Protein AF-A0A6V7JML3-F1 (afdb_monomer_lite)

Secondary structure (DSSP, 8-state):
---------THHHHHHHHHHHHHHHHHHHHHHHHHSTTHHHHHHHHHHHHHHHH------HHHHHHHHHHHHHHHHHHT--S--S-HHHHT-

pLDDT: mean 79.79, std 15.54, range [40.72, 95.0]

InterPro domains:
  IPR032453 Homeobox protein PKNOX/Meis, N-terminal [PF16493] (27-92)

Organism: NCBI: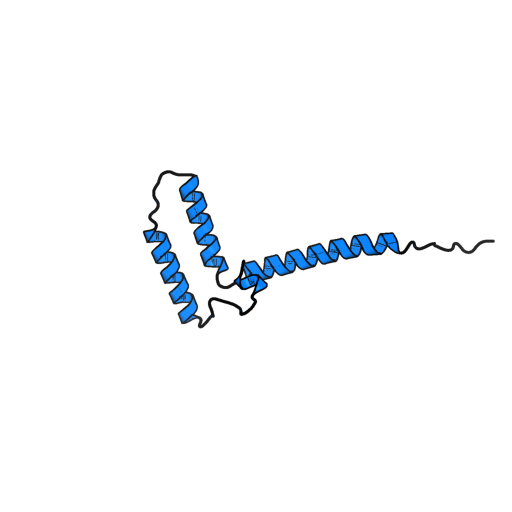txid1563983

Structure (mmCIF, N/CA/C/O backbone):
data_AF-A0A6V7JML3-F1
#
_entry.id   AF-A0A6V7JML3-F1
#
loop_
_atom_site.group_PDB
_atom_site.id
_atom_site.type_symbol
_atom_site.label_atom_id
_atom_site.label_alt_id
_atom_site.label_comp_id
_atom_site.label_asym_id
_atom_site.label_entity_id
_atom_site.label_seq_id
_atom_site.pdbx_PDB_ins_code
_atom_site.Cartn_x
_atom_site.Cartn_y
_atom_site.Cartn_z
_atom_site.occupancy
_atom_site.B_iso_or_equiv
_atom_site.auth_seq_id
_atom_site.auth_comp_id
_atom_site.auth_asym_id
_atom_site.auth_atom_id
_atom_site.pdbx_PDB_model_num
ATOM 1 N N . MET A 1 1 ? 60.798 -0.044 -25.781 1.00 40.81 1 MET A N 1
ATOM 2 C CA . MET A 1 1 ? 60.436 0.178 -24.367 1.00 40.81 1 MET A CA 1
ATOM 3 C C . MET A 1 1 ? 58.922 0.147 -24.258 1.00 40.81 1 MET A C 1
ATOM 5 O O . MET A 1 1 ? 58.263 0.963 -24.878 1.00 40.81 1 MET A O 1
ATOM 9 N N . VAL A 1 2 ? 58.458 -0.927 -23.620 1.00 40.72 2 VAL A N 1
ATOM 10 C CA . VAL A 1 2 ? 57.110 -1.336 -23.190 1.00 40.72 2 VAL A CA 1
ATOM 11 C C . VAL A 1 2 ? 55.907 -0.426 -23.521 1.00 40.72 2 VAL A C 1
ATOM 13 O O . VAL A 1 2 ? 55.804 0.704 -23.058 1.00 40.72 2 VAL A O 1
ATOM 16 N N . THR A 1 3 ? 54.948 -0.970 -24.272 1.00 42.03 3 THR A N 1
ATOM 17 C CA . THR A 1 3 ? 53.539 -0.550 -24.244 1.00 42.03 3 THR A CA 1
ATOM 18 C C . THR A 1 3 ? 52.924 -1.021 -22.920 1.00 42.03 3 THR A C 1
ATOM 20 O O . THR A 1 3 ? 53.040 -2.216 -22.633 1.00 42.03 3 THR A O 1
ATOM 23 N N . PRO A 1 4 ? 52.273 -0.172 -22.106 1.00 53.00 4 PRO A N 1
ATOM 24 C CA . PRO A 1 4 ? 51.581 -0.654 -20.922 1.00 53.00 4 PRO A CA 1
ATOM 25 C C . PRO A 1 4 ? 50.284 -1.332 -21.368 1.00 53.00 4 PRO A C 1
ATOM 27 O O . PRO A 1 4 ? 49.325 -0.670 -21.757 1.00 53.00 4 PRO A O 1
ATOM 30 N N . GLY A 1 5 ? 50.285 -2.665 -21.352 1.00 46.78 5 GLY A N 1
ATOM 31 C CA . GLY A 1 5 ? 49.056 -3.444 -21.348 1.00 46.78 5 GLY A CA 1
ATOM 32 C C . GLY A 1 5 ? 48.366 -3.220 -20.010 1.00 46.78 5 GLY A C 1
ATOM 33 O O . GLY A 1 5 ? 48.879 -3.642 -18.977 1.00 46.78 5 GLY A O 1
ATOM 34 N N . TYR A 1 6 ? 47.243 -2.507 -20.027 1.00 52.56 6 TYR A N 1
ATOM 35 C CA . TYR A 1 6 ? 46.269 -2.590 -18.948 1.00 52.56 6 TYR A CA 1
ATOM 36 C C . TYR A 1 6 ? 45.681 -4.000 -19.014 1.00 52.56 6 TYR A C 1
ATOM 38 O O . TYR A 1 6 ? 44.925 -4.321 -19.931 1.00 52.56 6 TYR A O 1
ATOM 46 N N . ASP A 1 7 ? 46.091 -4.852 -18.082 1.00 50.88 7 ASP A N 1
ATOM 47 C CA . ASP A 1 7 ? 45.380 -6.082 -17.762 1.00 50.88 7 ASP A CA 1
ATOM 48 C C . ASP A 1 7 ? 44.060 -5.654 -17.103 1.00 50.88 7 ASP A C 1
ATOM 50 O O . ASP A 1 7 ? 43.996 -5.327 -15.918 1.00 50.88 7 ASP A O 1
ATOM 54 N N . GLN A 1 8 ? 43.032 -5.470 -17.932 1.00 54.53 8 GLN A N 1
ATOM 55 C CA . GLN A 1 8 ? 41.688 -5.160 -17.473 1.00 54.53 8 GLN A CA 1
ATOM 56 C C . GLN A 1 8 ? 41.088 -6.468 -16.963 1.00 54.53 8 GLN A C 1
ATOM 58 O O . GLN A 1 8 ? 40.493 -7.222 -17.730 1.00 54.53 8 GLN A O 1
ATOM 63 N N . ASP A 1 9 ? 41.286 -6.743 -15.678 1.00 50.97 9 ASP A N 1
ATOM 64 C CA . ASP A 1 9 ? 40.684 -7.884 -14.998 1.00 50.97 9 ASP A CA 1
ATOM 65 C C . ASP A 1 9 ? 39.144 -7.800 -15.151 1.00 50.97 9 ASP A C 1
ATOM 67 O O . ASP A 1 9 ? 38.520 -6.858 -14.642 1.00 50.97 9 ASP A O 1
ATOM 71 N N . PRO A 1 10 ? 38.494 -8.713 -15.902 1.00 54.53 10 PRO A N 1
ATOM 72 C CA . PRO A 1 10 ? 37.073 -8.607 -16.235 1.00 54.53 10 PRO A CA 1
ATOM 73 C C . PRO A 1 10 ? 36.157 -8.834 -15.022 1.00 54.53 10 PRO A C 1
ATOM 75 O O . PRO A 1 10 ? 34.951 -8.618 -15.131 1.00 54.53 10 PRO A O 1
ATOM 78 N N . ALA A 1 11 ? 36.703 -9.249 -13.872 1.00 54.38 11 ALA A N 1
ATOM 79 C CA . ALA A 1 11 ? 35.944 -9.602 -12.675 1.00 54.38 11 ALA A CA 1
ATOM 80 C C . ALA A 1 11 ? 35.458 -8.390 -11.854 1.00 54.38 11 ALA A C 1
ATOM 82 O O . ALA A 1 11 ? 34.385 -8.451 -11.255 1.00 54.38 11 ALA A O 1
ATOM 83 N N . SER A 1 12 ? 36.188 -7.268 -11.848 1.00 54.03 12 SER A N 1
ATOM 84 C CA . SER A 1 12 ? 35.800 -6.086 -11.050 1.00 54.03 12 SER A CA 1
ATOM 85 C C . SER A 1 12 ? 34.654 -5.283 -11.670 1.00 54.03 12 SER A C 1
ATOM 87 O O . SER A 1 12 ? 33.911 -4.623 -10.951 1.00 54.03 12 SER A O 1
ATOM 89 N N . GLY A 1 13 ? 34.479 -5.351 -12.994 1.00 54.47 13 GLY A N 1
ATOM 90 C CA . GLY A 1 13 ? 33.362 -4.701 -13.682 1.00 54.47 13 GLY A CA 1
ATOM 91 C C . GLY A 1 13 ? 32.038 -5.438 -13.486 1.00 54.47 13 GLY A C 1
ATOM 92 O O . GLY A 1 13 ? 31.007 -4.809 -13.339 1.00 54.47 13 GLY A O 1
ATOM 93 N N . VAL A 1 14 ? 32.029 -6.769 -13.429 1.00 55.50 14 VAL A N 1
ATOM 94 C CA . VAL A 1 14 ? 30.765 -7.519 -13.312 1.00 55.50 14 VAL A CA 1
ATOM 95 C C . VAL A 1 14 ? 30.104 -7.383 -11.940 1.00 55.50 14 VAL A C 1
ATOM 97 O O . VAL A 1 14 ? 28.888 -7.253 -11.887 1.00 55.50 14 VAL A O 1
ATOM 100 N N . ALA A 1 15 ? 30.869 -7.332 -10.844 1.00 58.59 15 ALA A N 1
ATOM 101 C CA . ALA A 1 15 ? 30.303 -7.233 -9.492 1.00 58.59 15 ALA A CA 1
ATOM 102 C C . ALA A 1 15 ? 29.545 -5.911 -9.240 1.00 58.59 15 ALA A C 1
ATOM 104 O O . ALA A 1 15 ? 28.493 -5.903 -8.596 1.00 58.59 15 ALA A O 1
ATOM 105 N N . ASP A 1 16 ? 30.058 -4.804 -9.780 1.00 59.72 16 ASP A N 1
ATOM 106 C CA . ASP A 1 16 ? 29.436 -3.481 -9.674 1.00 59.72 16 ASP A CA 1
ATOM 107 C C . ASP A 1 16 ? 28.136 -3.416 -10.496 1.00 59.72 16 ASP A C 1
ATOM 109 O O . ASP A 1 16 ? 27.088 -2.999 -10.005 1.00 59.72 16 ASP A O 1
ATOM 113 N N . TYR A 1 17 ? 28.154 -3.959 -11.719 1.00 61.47 17 TYR A N 1
ATOM 114 C CA . TYR A 1 17 ? 26.979 -3.992 -12.593 1.00 61.47 17 TYR A CA 1
ATOM 115 C C . TYR A 1 17 ? 25.868 -4.904 -12.062 1.00 61.47 17 TYR A C 1
ATOM 117 O O . TYR A 1 17 ? 24.700 -4.538 -12.170 1.00 61.47 17 TYR A O 1
ATOM 125 N N . THR A 1 18 ? 26.202 -6.053 -11.463 1.00 68.69 18 THR A N 1
ATOM 126 C CA . THR A 1 18 ? 25.200 -6.940 -10.850 1.00 68.69 18 THR A CA 1
ATOM 127 C C . THR A 1 18 ? 24.494 -6.241 -9.689 1.00 68.69 18 THR A C 1
ATOM 129 O O . THR A 1 18 ? 23.270 -6.169 -9.681 1.00 68.69 18 THR A O 1
ATOM 132 N N . THR A 1 19 ? 25.249 -5.598 -8.793 1.00 74.38 19 THR A N 1
ATOM 133 C CA . THR A 1 19 ? 24.684 -4.849 -7.655 1.00 74.38 19 THR A CA 1
ATOM 134 C C . THR A 1 19 ? 23.779 -3.699 -8.118 1.00 74.38 19 THR A C 1
ATOM 136 O O . THR A 1 19 ? 22.706 -3.469 -7.558 1.00 74.38 19 THR A O 1
ATOM 139 N N . HIS A 1 20 ? 24.179 -2.985 -9.174 1.00 75.75 20 HIS A N 1
ATOM 140 C CA . HIS A 1 20 ? 23.368 -1.924 -9.769 1.00 75.75 20 HIS A CA 1
ATOM 141 C C . HIS A 1 20 ? 22.098 -2.445 -10.460 1.00 75.75 20 HIS A C 1
ATOM 143 O O . HIS A 1 20 ? 21.061 -1.782 -10.393 1.00 75.75 20 HIS A O 1
ATOM 149 N N . GLN A 1 21 ? 22.146 -3.618 -11.099 1.00 77.88 21 GLN A N 1
ATOM 150 C CA . GLN A 1 21 ? 20.960 -4.256 -11.677 1.00 77.88 21 GLN A CA 1
ATOM 151 C C . GLN A 1 21 ? 19.988 -4.745 -10.602 1.00 77.88 21 GLN A C 1
ATOM 153 O O . GLN A 1 21 ? 18.791 -4.509 -10.741 1.00 77.88 21 GLN A O 1
ATOM 158 N N . ASP A 1 22 ? 20.485 -5.349 -9.522 1.00 84.75 22 ASP A N 1
ATOM 159 C CA . ASP A 1 22 ? 19.655 -5.779 -8.391 1.00 84.75 22 ASP A CA 1
ATOM 160 C C . ASP A 1 22 ? 18.956 -4.582 -7.728 1.00 84.75 22 ASP A C 1
ATOM 162 O O . ASP A 1 22 ? 17.758 -4.625 -7.444 1.00 84.75 22 ASP A O 1
ATOM 166 N N . GLN A 1 23 ? 19.673 -3.467 -7.554 1.00 88.38 23 GLN A N 1
ATOM 167 C CA . GLN A 1 23 ? 19.098 -2.222 -7.039 1.00 88.38 23 GLN A CA 1
ATOM 168 C C . GLN A 1 23 ? 18.010 -1.664 -7.971 1.00 88.38 23 GLN A C 1
ATOM 170 O O . GLN A 1 23 ? 16.944 -1.254 -7.507 1.00 88.38 23 GLN A O 1
ATOM 175 N N . ALA A 1 24 ? 18.254 -1.662 -9.285 1.00 89.19 24 ALA A N 1
ATOM 176 C CA . ALA A 1 24 ? 17.278 -1.198 -10.269 1.00 89.19 24 ALA A CA 1
ATOM 177 C C . ALA A 1 24 ? 16.022 -2.084 -10.297 1.00 89.19 24 ALA A C 1
ATOM 179 O O . ALA A 1 24 ? 14.909 -1.565 -10.411 1.00 89.19 24 ALA A O 1
ATOM 180 N N . GLN A 1 25 ? 16.192 -3.401 -10.156 1.00 88.38 25 GLN A N 1
ATOM 181 C CA . GLN A 1 25 ? 15.085 -4.349 -10.070 1.00 88.38 25 GLN A CA 1
ATOM 182 C C . GLN A 1 25 ? 14.259 -4.109 -8.803 1.00 88.38 25 GLN A C 1
ATOM 184 O O . GLN A 1 25 ? 13.050 -3.913 -8.891 1.00 88.38 25 GLN A O 1
ATOM 189 N N . PHE A 1 26 ? 14.909 -3.988 -7.644 1.00 89.12 26 PHE A N 1
ATOM 190 C CA . PHE A 1 26 ? 14.233 -3.688 -6.381 1.00 89.12 26 PHE A CA 1
ATOM 191 C C . PHE A 1 26 ? 13.413 -2.388 -6.443 1.00 89.12 26 PHE A C 1
ATOM 193 O O . PHE A 1 26 ? 12.290 -2.312 -5.939 1.00 89.12 26 PHE A O 1
ATOM 200 N N . GLU A 1 27 ? 13.949 -1.344 -7.079 1.00 92.75 27 GLU A N 1
ATOM 201 C CA . GLU A 1 27 ? 13.224 -0.087 -7.283 1.00 92.75 27 GLU A CA 1
ATOM 202 C C . GLU A 1 27 ? 12.024 -0.236 -8.223 1.00 92.75 27 GLU A C 1
ATOM 204 O O . GLU A 1 27 ? 10.984 0.396 -7.995 1.00 92.75 27 GLU A O 1
ATOM 209 N N . ALA A 1 28 ? 12.149 -1.064 -9.263 1.00 90.25 28 ALA A N 1
ATOM 210 C CA . ALA A 1 28 ? 11.056 -1.378 -10.172 1.00 90.25 28 ALA A CA 1
ATOM 211 C C . ALA A 1 28 ? 9.931 -2.127 -9.445 1.00 90.25 28 ALA A C 1
ATOM 213 O O . ALA A 1 28 ? 8.776 -1.701 -9.534 1.00 90.25 28 ALA A O 1
ATOM 214 N N . ASP A 1 29 ? 10.272 -3.145 -8.656 1.00 89.56 29 ASP A N 1
ATOM 215 C CA . ASP A 1 29 ? 9.323 -3.951 -7.883 1.00 89.56 29 ASP A CA 1
ATOM 216 C C . ASP A 1 29 ? 8.596 -3.084 -6.851 1.00 89.56 29 ASP A C 1
ATOM 218 O O . ASP A 1 29 ? 7.366 -3.020 -6.810 1.00 89.56 29 ASP A O 1
ATOM 222 N N . LYS A 1 30 ? 9.350 -2.283 -6.089 1.00 91.88 30 LYS A N 1
ATOM 223 C CA . LYS A 1 30 ? 8.798 -1.291 -5.157 1.00 91.88 30 LYS A CA 1
ATOM 224 C C . LYS A 1 30 ? 7.815 -0.350 -5.858 1.00 91.88 30 LYS A C 1
ATOM 226 O O . LYS A 1 30 ? 6.747 -0.039 -5.328 1.00 91.88 30 LYS A O 1
ATOM 231 N N . ARG A 1 31 ? 8.149 0.119 -7.063 1.00 92.81 31 ARG A N 1
ATOM 232 C CA . ARG A 1 31 ? 7.270 0.996 -7.846 1.00 92.81 31 ARG A CA 1
ATOM 233 C C . ARG A 1 31 ? 6.026 0.272 -8.358 1.00 92.81 31 ARG A C 1
ATOM 235 O O . ARG A 1 31 ? 4.985 0.923 -8.463 1.00 92.81 31 ARG A O 1
ATOM 242 N N . ALA A 1 32 ? 6.123 -1.011 -8.690 1.00 91.56 32 ALA A N 1
ATOM 243 C CA . ALA A 1 32 ? 4.981 -1.830 -9.079 1.00 91.56 32 ALA A CA 1
ATOM 244 C C . ALA A 1 32 ? 3.993 -1.961 -7.912 1.00 91.56 32 ALA A C 1
ATOM 246 O O . ALA A 1 32 ? 2.818 -1.633 -8.078 1.00 91.56 32 ALA A O 1
ATOM 247 N N . VAL A 1 33 ? 4.492 -2.271 -6.710 1.00 91.25 33 VAL A N 1
ATOM 248 C CA . VAL A 1 33 ? 3.682 -2.357 -5.484 1.00 91.25 33 VAL A CA 1
ATOM 249 C C . VAL A 1 33 ? 2.965 -1.037 -5.188 1.00 91.25 33 VAL A C 1
ATOM 251 O O . VAL A 1 33 ? 1.756 -1.029 -4.973 1.00 91.25 33 VAL A O 1
ATOM 254 N N . TYR A 1 34 ? 3.652 0.109 -5.253 1.00 91.75 34 TYR A N 1
ATOM 255 C CA . TYR A 1 34 ? 3.006 1.408 -4.995 1.00 91.75 34 TYR A CA 1
ATOM 256 C C . TYR A 1 34 ? 1.966 1.823 -6.034 1.00 91.75 34 TYR A C 1
ATOM 258 O O . TYR A 1 34 ? 1.098 2.646 -5.747 1.00 91.75 34 TYR A O 1
ATOM 266 N N . LYS A 1 35 ? 2.070 1.306 -7.259 1.00 91.19 35 LYS A N 1
ATOM 267 C CA . LYS A 1 35 ? 1.086 1.553 -8.317 1.00 91.19 35 LYS A CA 1
ATOM 268 C C . LYS A 1 35 ? -0.086 0.579 -8.259 1.00 91.19 35 LYS A C 1
ATOM 270 O O . LYS A 1 35 ? -1.046 0.772 -9.007 1.00 91.19 35 LYS A O 1
ATOM 275 N N . HIS A 1 36 ? -0.010 -0.447 -7.415 1.00 92.31 36 HIS A N 1
ATOM 276 C CA . HIS A 1 36 ? -1.036 -1.463 -7.330 1.00 92.31 36 HIS A CA 1
ATOM 277 C C . HIS A 1 36 ? -2.361 -0.845 -6.848 1.00 92.31 36 HIS A C 1
ATOM 279 O O . HIS A 1 36 ? -2.366 -0.092 -5.870 1.00 92.31 36 HIS A O 1
ATOM 285 N N . PRO A 1 37 ? -3.505 -1.146 -7.490 1.00 91.94 37 PRO A N 1
ATOM 286 C CA . PRO A 1 37 ? -4.807 -0.589 -7.125 1.00 91.94 37 PRO A CA 1
ATOM 287 C C . PRO A 1 37 ? -5.193 -0.842 -5.663 1.00 91.94 37 PRO A C 1
ATOM 289 O O . PRO A 1 37 ? -5.898 -0.012 -5.098 1.00 91.94 37 PRO A O 1
ATOM 292 N N . LEU A 1 38 ? -4.711 -1.925 -5.039 1.00 93.38 38 LEU A N 1
ATOM 293 C CA . LEU A 1 38 ? -4.949 -2.227 -3.618 1.00 93.38 38 LEU A CA 1
ATOM 294 C C . LEU A 1 38 ? -4.041 -1.463 -2.647 1.00 93.38 38 LEU A C 1
ATOM 296 O O . LEU A 1 38 ? -4.351 -1.415 -1.458 1.00 93.38 38 LEU A O 1
ATOM 300 N N . PHE A 1 39 ? -2.949 -0.849 -3.116 1.00 93.44 39 PHE A N 1
ATOM 301 C CA . PHE A 1 39 ? -1.986 -0.176 -2.241 1.00 93.44 39 PHE A CA 1
ATOM 302 C C . PHE A 1 39 ? -2.628 0.876 -1.314 1.00 93.44 39 PHE A C 1
ATOM 304 O O . PHE A 1 39 ? -2.334 0.850 -0.120 1.00 93.44 39 PHE A O 1
ATOM 311 N N . PRO A 1 40 ? -3.548 1.750 -1.780 1.00 93.00 40 PRO A N 1
ATOM 312 C CA . PRO A 1 40 ? -4.2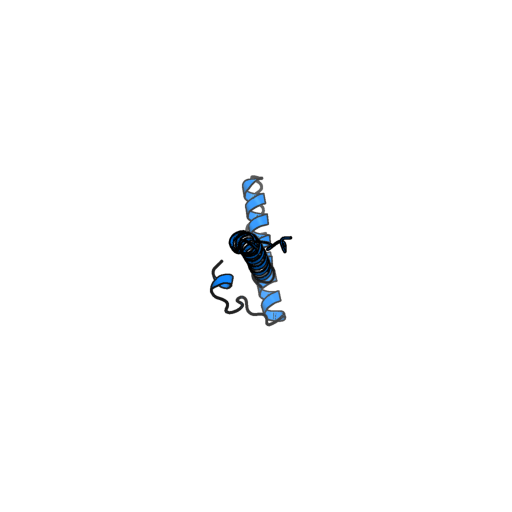22 2.704 -0.901 1.00 93.00 40 PRO A CA 1
ATOM 313 C C . PRO A 1 40 ? -5.001 2.033 0.237 1.00 93.00 40 PRO A C 1
ATOM 315 O O . PRO A 1 40 ? -4.986 2.528 1.358 1.00 93.00 40 PRO A O 1
ATOM 318 N N . LEU A 1 41 ? -5.651 0.895 -0.031 1.00 94.12 41 LEU A N 1
ATOM 319 C CA . LEU A 1 41 ? -6.407 0.160 0.982 1.00 94.12 41 LEU A CA 1
ATOM 320 C C . LEU A 1 41 ? -5.478 -0.518 1.999 1.00 94.12 41 LEU A C 1
ATOM 322 O O . LEU A 1 41 ? -5.740 -0.469 3.199 1.00 94.12 41 LEU A O 1
ATOM 326 N N . LEU A 1 42 ? -4.378 -1.114 1.529 1.00 93.69 42 LEU A N 1
ATOM 327 C CA . LEU A 1 42 ? -3.359 -1.730 2.385 1.00 93.69 42 LEU A CA 1
ATOM 328 C C . LEU A 1 42 ? -2.660 -0.696 3.278 1.00 93.69 42 LEU A C 1
ATOM 330 O O . LEU A 1 42 ? -2.452 -0.952 4.461 1.00 93.69 42 LEU A O 1
ATOM 334 N N . ALA A 1 43 ? -2.351 0.489 2.744 1.00 94.00 43 ALA A N 1
ATOM 335 C CA . ALA A 1 43 ? -1.775 1.584 3.521 1.00 94.00 43 ALA A CA 1
ATOM 336 C C . ALA A 1 43 ? -2.696 2.004 4.679 1.00 94.00 43 ALA A C 1
ATOM 338 O O . ALA A 1 43 ? -2.235 2.126 5.813 1.00 94.00 43 ALA A O 1
ATOM 339 N N . LEU A 1 44 ? -4.001 2.142 4.410 1.00 92.75 44 LEU A N 1
ATOM 340 C CA . LEU A 1 44 ? -4.998 2.428 5.444 1.00 92.75 44 LEU A CA 1
ATOM 341 C C . LEU A 1 44 ? -5.076 1.305 6.484 1.00 92.75 44 LEU A C 1
ATOM 343 O O . LEU A 1 44 ? -5.129 1.585 7.678 1.00 92.75 44 LEU A O 1
ATOM 347 N N . LEU A 1 45 ? -5.052 0.036 6.059 1.00 92.31 45 LEU A N 1
ATOM 348 C CA . LEU A 1 45 ? -5.048 -1.105 6.978 1.00 92.31 45 LEU A CA 1
ATOM 349 C C . LEU A 1 45 ? -3.851 -1.049 7.935 1.00 92.31 45 LEU A C 1
ATOM 351 O O . LEU A 1 45 ? -4.032 -1.201 9.142 1.00 92.31 45 LEU A O 1
ATOM 355 N N . PHE A 1 46 ? -2.645 -0.802 7.418 1.00 91.62 46 PHE A N 1
ATOM 356 C CA . PHE A 1 46 ? -1.444 -0.723 8.248 1.00 91.62 46 PHE A CA 1
ATOM 357 C C . PHE A 1 46 ? -1.499 0.429 9.250 1.00 91.62 46 PHE A C 1
ATOM 359 O O . PHE A 1 46 ? -1.129 0.231 10.405 1.00 91.62 46 PHE A O 1
ATOM 366 N N . GLU A 1 47 ? -2.034 1.585 8.855 1.00 90.25 47 GLU A N 1
ATOM 367 C CA . GLU A 1 47 ? -2.268 2.705 9.770 1.00 90.25 47 GLU A CA 1
ATOM 368 C C . GLU A 1 47 ? -3.229 2.316 10.910 1.00 90.25 47 GLU A C 1
ATOM 370 O O . GLU A 1 47 ? -2.964 2.605 12.080 1.00 90.25 47 GLU A O 1
ATOM 375 N N . ARG A 1 48 ? -4.318 1.590 10.610 1.00 88.44 48 ARG A N 1
ATOM 376 C CA . ARG A 1 48 ? -5.238 1.090 11.650 1.00 88.44 48 ARG A CA 1
ATOM 377 C C . ARG A 1 48 ? -4.577 0.054 12.559 1.00 88.44 48 ARG A C 1
ATOM 379 O O . ARG A 1 48 ? -4.796 0.081 13.768 1.00 88.44 48 ARG A O 1
ATOM 386 N N . CYS A 1 49 ? -3.764 -0.844 12.006 1.00 89.88 49 CYS A N 1
ATOM 387 C CA . CYS A 1 49 ? -3.014 -1.825 12.790 1.00 89.88 49 CYS A CA 1
ATOM 388 C C . CYS A 1 49 ? -2.008 -1.153 13.737 1.00 89.88 49 CYS A C 1
ATOM 390 O O . CYS A 1 49 ? -1.896 -1.548 14.898 1.00 89.88 49 CYS A O 1
ATOM 392 N N . GLU A 1 50 ? -1.303 -0.121 13.271 1.00 89.50 50 GLU A N 1
ATOM 393 C CA . GLU A 1 50 ? -0.395 0.665 14.107 1.00 89.50 50 GLU A CA 1
ATOM 394 C C . GLU A 1 50 ? -1.153 1.322 15.272 1.00 89.50 50 GLU A C 1
ATOM 396 O O . GLU A 1 50 ? -0.790 1.136 16.433 1.00 89.50 50 GLU A O 1
ATOM 401 N N . GLN A 1 51 ? -2.269 1.999 14.996 1.00 86.75 51 GLN A N 1
ATOM 402 C CA . GLN A 1 51 ? -3.088 2.645 16.032 1.00 86.75 51 GLN A CA 1
ATOM 403 C C . GLN A 1 51 ? -3.618 1.647 17.073 1.00 86.75 51 GLN A C 1
ATOM 405 O O . GLN A 1 51 ? -3.559 1.917 18.276 1.00 86.75 51 GLN A O 1
ATOM 410 N N . ALA A 1 52 ? -4.073 0.475 16.621 1.00 84.31 52 ALA A N 1
ATOM 411 C CA . ALA A 1 52 ? -4.587 -0.589 17.483 1.00 84.31 52 ALA A CA 1
ATOM 412 C C . ALA A 1 52 ? -3.510 -1.224 18.382 1.00 84.31 52 ALA A C 1
ATOM 414 O O . ALA A 1 52 ? -3.834 -1.801 19.417 1.00 84.31 52 ALA A O 1
ATOM 415 N N . THR A 1 53 ? -2.232 -1.142 17.997 1.00 85.00 53 THR A N 1
ATOM 416 C CA . THR A 1 53 ? -1.112 -1.646 18.814 1.00 85.00 53 THR A CA 1
ATOM 417 C C . THR A 1 53 ? -0.533 -0.587 19.748 1.00 85.00 53 THR A C 1
ATOM 419 O O . THR A 1 53 ? 0.010 -0.938 20.795 1.00 85.00 53 THR A O 1
ATOM 422 N N . GLN A 1 54 ? -0.661 0.698 19.405 1.00 84.12 54 GLN A N 1
ATOM 423 C CA . GLN A 1 54 ? -0.150 1.815 20.206 1.00 84.12 54 GLN A CA 1
ATOM 424 C C . GLN A 1 54 ? -1.148 2.337 21.250 1.00 84.12 54 GLN A C 1
ATOM 426 O O . GLN A 1 54 ? -0.731 2.917 22.253 1.00 84.12 54 GLN A O 1
ATOM 431 N N . SER A 1 55 ? -2.452 2.144 21.042 1.00 69.44 55 SER A N 1
ATOM 432 C CA . SER A 1 55 ? -3.502 2.665 21.923 1.00 69.44 55 SER A CA 1
ATOM 433 C C . SER A 1 55 ? -4.578 1.612 22.195 1.00 69.44 55 SER A C 1
ATOM 435 O O . SER A 1 55 ? -4.948 0.844 21.315 1.00 69.44 55 SER A O 1
ATOM 437 N N . SER A 1 56 ? -5.102 1.578 23.425 1.00 66.56 56 SER A N 1
ATOM 438 C CA . SER A 1 56 ? -6.284 0.772 23.784 1.00 66.56 56 SER A CA 1
ATOM 439 C C . SER A 1 56 ? -7.597 1.428 23.348 1.00 66.56 56 SER A C 1
ATOM 441 O O . SER A 1 56 ? -8.677 0.958 23.707 1.00 66.56 56 SER A O 1
ATOM 443 N N . ASP A 1 57 ? -7.509 2.560 22.652 1.00 64.94 57 ASP A N 1
ATOM 444 C CA . ASP A 1 57 ? -8.660 3.250 22.110 1.00 64.94 57 ASP A CA 1
ATOM 445 C C . ASP A 1 57 ? -9.113 2.469 20.886 1.00 64.94 57 ASP A C 1
ATOM 447 O O . ASP A 1 57 ? -8.487 2.481 19.826 1.00 64.94 57 ASP A O 1
ATOM 451 N N . ASN A 1 58 ? -10.206 1.739 21.082 1.00 61.56 58 ASN A N 1
ATOM 452 C CA . ASN A 1 58 ? -10.883 0.935 20.079 1.00 61.56 58 ASN A CA 1
ATOM 453 C C . ASN A 1 58 ? -11.474 1.855 19.000 1.00 61.56 58 ASN A C 1
ATOM 455 O O . ASN A 1 58 ? -12.693 2.010 18.905 1.00 61.56 58 ASN A O 1
ATOM 459 N N . SER A 1 59 ? -10.628 2.512 18.208 1.00 63.69 59 SER A N 1
ATOM 460 C CA . SER A 1 59 ? -11.052 3.155 16.975 1.00 63.69 59 SER A CA 1
ATOM 461 C C . SER A 1 59 ? -11.711 2.065 16.131 1.00 63.69 59 SER A C 1
ATOM 463 O O . SER A 1 59 ? -11.132 1.022 15.822 1.00 63.69 59 SER A O 1
ATOM 465 N N . THR A 1 60 ? -13.017 2.226 15.949 1.00 66.44 60 THR A N 1
ATOM 466 C CA . THR A 1 60 ? -13.913 1.128 15.614 1.00 66.44 60 THR A CA 1
ATOM 467 C C . THR A 1 60 ? -13.576 0.582 14.235 1.00 66.44 60 THR A C 1
ATOM 469 O O . THR A 1 60 ? -13.431 1.329 13.267 1.00 66.44 60 THR A O 1
ATOM 472 N N . SER A 1 61 ? -13.539 -0.744 14.123 1.00 76.56 61 SER A N 1
ATOM 473 C CA . SER A 1 61 ? -13.545 -1.467 12.845 1.00 76.56 61 SER A CA 1
ATOM 474 C C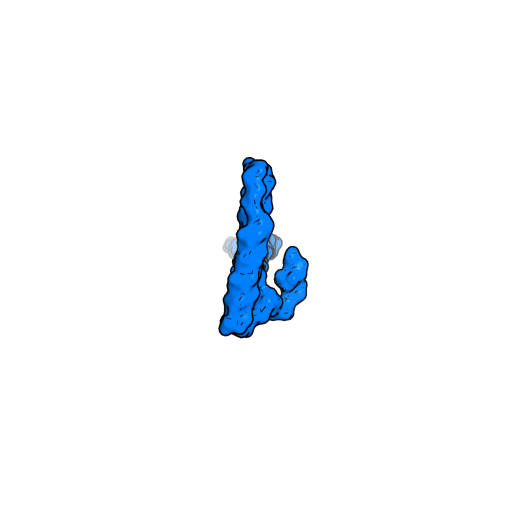 . SER A 1 61 ? -14.619 -0.950 11.875 1.00 76.56 61 SER A C 1
ATOM 476 O O . SER A 1 61 ? -14.464 -1.058 10.664 1.00 76.56 61 SER A O 1
ATOM 478 N N . GLU A 1 62 ? -15.677 -0.320 12.391 1.00 84.94 62 GLU A N 1
ATOM 479 C CA . GLU A 1 62 ? -16.705 0.397 11.636 1.00 84.94 62 GLU A CA 1
ATOM 480 C C . GLU A 1 62 ? -16.156 1.532 10.753 1.00 84.94 62 GLU A C 1
ATOM 482 O O . GLU A 1 62 ? -16.552 1.636 9.593 1.00 84.94 62 GLU A O 1
ATOM 487 N N . SER A 1 63 ? -15.194 2.323 11.244 1.00 86.94 63 SER A N 1
ATOM 488 C CA . SER A 1 63 ? -14.557 3.378 10.439 1.00 86.94 63 SER A CA 1
ATOM 489 C C . SER A 1 63 ? -13.804 2.775 9.253 1.00 86.94 63 SER A C 1
ATOM 491 O O . SER A 1 63 ? -13.959 3.223 8.120 1.00 86.94 63 SER A O 1
ATOM 493 N N . PHE A 1 64 ? -13.067 1.687 9.496 1.00 91.00 64 PHE A N 1
ATOM 494 C CA . PHE A 1 64 ? -12.343 0.977 8.444 1.00 91.00 64 PHE A CA 1
ATOM 495 C C . PHE A 1 64 ? -13.285 0.300 7.433 1.00 91.00 64 PHE A C 1
ATOM 497 O O . PHE A 1 64 ? -13.017 0.313 6.235 1.00 91.00 64 PHE A O 1
ATOM 504 N N . ASN A 1 65 ? -14.430 -0.230 7.878 1.00 92.69 65 ASN A N 1
ATOM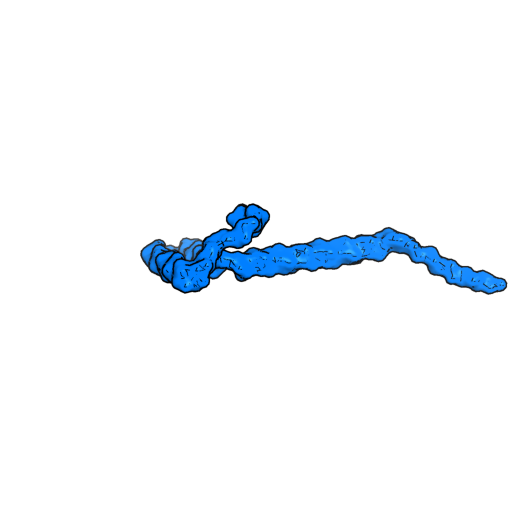 505 C CA . ASN A 1 65 ? -15.453 -0.765 6.972 1.00 92.69 65 ASN A CA 1
ATOM 506 C C . ASN A 1 65 ? -15.993 0.309 6.016 1.00 92.69 65 ASN A C 1
ATOM 508 O O . ASN A 1 65 ? -16.221 0.026 4.839 1.00 92.69 65 ASN A O 1
ATOM 512 N N . MET A 1 66 ? -16.176 1.540 6.500 1.00 93.31 66 MET A N 1
ATOM 513 C CA . MET A 1 66 ? -16.603 2.660 5.661 1.00 93.31 66 MET A CA 1
ATOM 514 C C . MET A 1 66 ? -15.514 3.062 4.655 1.00 93.31 66 MET A C 1
ATOM 516 O O . MET A 1 66 ? -15.826 3.295 3.486 1.00 93.31 66 MET A O 1
ATOM 520 N N . ASP A 1 67 ? -14.243 3.050 5.070 1.00 93.31 67 ASP A N 1
ATOM 521 C CA . ASP A 1 67 ? -13.093 3.281 4.186 1.00 93.31 67 ASP A CA 1
ATOM 522 C C . ASP A 1 67 ? -13.016 2.218 3.065 1.00 93.31 67 ASP A C 1
ATOM 524 O O . ASP A 1 67 ? -12.843 2.559 1.892 1.00 93.31 67 ASP A O 1
ATOM 528 N N . ILE A 1 68 ? -13.237 0.933 3.389 1.00 94.19 68 ILE A N 1
ATOM 529 C CA . ILE A 1 68 ? -13.309 -0.159 2.399 1.00 94.19 68 ILE A CA 1
ATOM 530 C C . ILE A 1 68 ? -14.432 0.097 1.389 1.00 94.19 68 ILE A C 1
ATOM 532 O O . ILE A 1 68 ? -14.223 -0.023 0.180 1.00 94.19 68 ILE A O 1
ATOM 536 N N . GLN A 1 69 ? -15.630 0.456 1.859 1.00 95.00 69 GLN A N 1
ATOM 537 C CA . GLN A 1 69 ? -16.756 0.731 0.966 1.00 95.00 69 GLN A CA 1
ATOM 538 C C . GLN A 1 69 ? -16.474 1.921 0.045 1.00 95.00 69 GLN A C 1
ATOM 540 O O . GLN A 1 69 ? -16.752 1.845 -1.153 1.00 95.00 69 GLN A O 1
ATOM 545 N N . ALA A 1 70 ? -15.884 2.994 0.574 1.00 94.50 70 ALA A N 1
ATOM 546 C CA . ALA A 1 70 ? -15.493 4.154 -0.217 1.00 94.50 70 ALA A CA 1
ATOM 547 C C . ALA A 1 70 ? -14.452 3.792 -1.289 1.00 94.50 70 ALA A C 1
ATOM 549 O O . ALA A 1 70 ? -14.542 4.271 -2.424 1.00 94.50 70 ALA A O 1
ATOM 550 N N . PHE A 1 71 ? -13.501 2.915 -0.954 1.00 94.75 71 PHE A N 1
ATOM 551 C CA . PHE A 1 71 ? -12.508 2.398 -1.891 1.00 94.75 71 PHE A CA 1
ATOM 552 C C . PHE A 1 71 ? -13.150 1.576 -3.020 1.00 94.75 71 PHE A C 1
ATOM 554 O O . PHE A 1 71 ? -12.885 1.845 -4.192 1.00 94.75 71 PHE A O 1
ATOM 561 N N . VAL A 1 72 ? -14.036 0.629 -2.691 1.00 93.94 72 VAL A N 1
ATOM 562 C CA . VAL A 1 72 ? -14.755 -0.194 -3.683 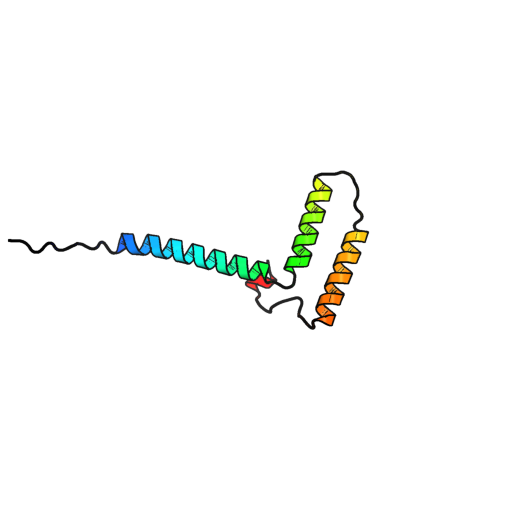1.00 93.94 72 VAL A CA 1
ATOM 563 C C . VAL A 1 72 ? -15.569 0.683 -4.632 1.00 93.94 72 VAL A C 1
ATOM 565 O O . VAL A 1 72 ? -15.437 0.554 -5.848 1.00 93.94 72 VAL A O 1
ATOM 568 N N . GLN A 1 73 ? -16.332 1.641 -4.098 1.00 93.81 73 GLN A N 1
ATOM 569 C CA . GLN A 1 73 ? -17.115 2.571 -4.917 1.00 93.81 73 GLN A CA 1
ATOM 570 C C . GLN A 1 73 ? -16.231 3.408 -5.854 1.00 93.81 73 GLN A C 1
ATOM 572 O O . GLN A 1 73 ? -16.596 3.646 -7.007 1.00 93.81 73 GLN A O 1
ATOM 577 N N . HIS A 1 74 ? -15.056 3.847 -5.388 1.00 91.88 74 HIS A N 1
ATOM 578 C CA . HIS A 1 74 ? -14.090 4.555 -6.231 1.00 91.88 74 HIS A CA 1
ATOM 579 C C . HIS A 1 74 ? -13.586 3.686 -7.388 1.00 91.88 74 HIS A C 1
ATOM 581 O O . HIS A 1 74 ? -13.526 4.166 -8.520 1.00 91.88 74 HIS A O 1
ATOM 587 N N . GLN A 1 75 ? -13.250 2.421 -7.123 1.00 91.06 75 GLN A N 1
ATOM 588 C CA . GLN A 1 75 ? -12.767 1.481 -8.141 1.00 91.06 75 GLN A CA 1
ATOM 589 C C . GLN A 1 75 ? -13.839 1.192 -9.198 1.00 91.06 75 GLN A C 1
ATOM 591 O O . GLN A 1 75 ? -13.557 1.260 -10.397 1.00 91.06 75 GLN A O 1
ATOM 596 N N . GLU A 1 76 ? -15.084 0.957 -8.773 1.00 90.38 76 GLU A N 1
ATOM 597 C CA . GLU A 1 76 ? -16.213 0.735 -9.683 1.00 90.38 76 GLU A CA 1
ATOM 598 C C . GLU A 1 76 ? -16.484 1.955 -10.569 1.00 90.38 76 GLU A C 1
ATOM 600 O O . GLU A 1 76 ? -16.655 1.821 -11.785 1.00 90.38 76 GLU A O 1
ATOM 605 N N . ARG A 1 77 ? -16.470 3.159 -9.981 1.00 91.88 77 ARG A N 1
ATOM 606 C CA . ARG A 1 77 ? -16.656 4.419 -10.713 1.00 91.88 77 ARG A CA 1
ATOM 607 C C . ARG A 1 77 ? -15.553 4.645 -11.744 1.00 91.88 77 ARG A C 1
ATOM 609 O O . ARG A 1 77 ? -15.842 5.022 -12.878 1.00 91.88 77 ARG A O 1
ATOM 616 N N . ASP A 1 78 ? -14.306 4.404 -11.359 1.00 89.19 78 ASP A N 1
ATOM 617 C CA . ASP A 1 78 ? -13.142 4.566 -12.229 1.00 89.19 78 ASP A CA 1
ATOM 618 C C . ASP A 1 78 ? -12.991 3.403 -13.235 1.00 89.19 78 ASP A C 1
ATOM 620 O O . ASP A 1 78 ? -12.123 3.457 -14.107 1.00 89.19 78 ASP A O 1
ATOM 624 N N . ARG A 1 79 ? -13.833 2.359 -13.129 1.00 86.12 79 ARG A N 1
ATOM 625 C CA . ARG A 1 79 ? -13.776 1.100 -13.896 1.00 86.12 79 ARG A CA 1
ATOM 626 C C . ARG A 1 79 ? -12.398 0.436 -13.859 1.00 86.12 79 ARG A C 1
ATOM 628 O O . ARG A 1 79 ? -11.974 -0.182 -14.837 1.00 86.12 79 ARG A O 1
ATOM 635 N N . LYS A 1 80 ? -11.692 0.586 -12.742 1.00 82.00 80 LYS A N 1
ATOM 636 C CA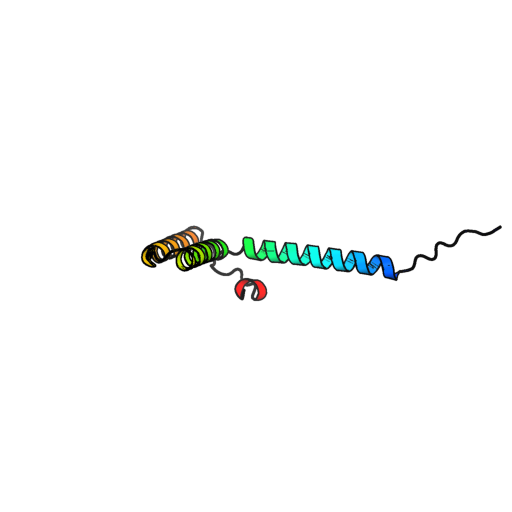 . LYS A 1 80 ? -10.374 -0.010 -12.537 1.00 82.00 80 LYS A CA 1
ATOM 637 C C . LYS A 1 80 ? -10.543 -1.396 -11.909 1.00 82.00 80 LYS A C 1
ATOM 639 O O . LYS A 1 80 ? -11.351 -1.552 -10.994 1.00 82.00 80 LYS A O 1
ATOM 644 N N . PRO A 1 81 ? -9.829 -2.417 -12.407 1.00 85.50 81 PRO A N 1
ATOM 645 C CA . PRO A 1 81 ? -9.830 -3.719 -11.765 1.00 85.50 81 PRO A CA 1
ATOM 646 C C . PRO A 1 81 ? -9.081 -3.645 -10.427 1.00 85.50 81 PRO A C 1
ATOM 648 O O . PRO A 1 81 ? -8.134 -2.876 -10.271 1.00 85.50 81 PRO A O 1
ATOM 651 N N . PHE A 1 82 ? -9.490 -4.479 -9.471 1.00 84.75 82 PHE A N 1
ATOM 652 C CA . PHE A 1 82 ? -8.804 -4.612 -8.181 1.00 84.75 82 PHE A CA 1
ATOM 653 C C . PHE A 1 82 ? -7.438 -5.294 -8.291 1.00 84.75 82 PHE A C 1
ATOM 655 O O . PHE A 1 82 ? -6.629 -5.158 -7.382 1.00 84.75 82 PHE A O 1
ATOM 662 N N . LEU A 1 83 ? -7.204 -6.019 -9.383 1.00 85.25 83 LEU A N 1
ATOM 663 C CA . LEU A 1 83 ? -5.983 -6.766 -9.671 1.00 85.25 83 LEU A CA 1
ATOM 664 C C . LEU A 1 83 ? -5.443 -6.326 -11.028 1.00 85.25 83 LEU A C 1
ATOM 666 O O . LEU A 1 83 ? -6.221 -5.944 -11.911 1.00 85.25 83 LEU A O 1
ATOM 670 N N . ILE A 1 84 ? -4.128 -6.388 -11.207 1.00 85.12 84 ILE A N 1
ATOM 671 C CA . ILE A 1 84 ? -3.480 -5.972 -12.458 1.00 85.12 84 ILE A CA 1
ATOM 672 C C . ILE A 1 84 ? -3.157 -7.145 -13.398 1.00 85.12 84 ILE A C 1
ATOM 674 O O . ILE A 1 84 ? -2.679 -6.905 -14.506 1.00 85.12 84 ILE A O 1
ATOM 678 N N . ASN A 1 85 ? -3.538 -8.377 -13.029 1.00 82.31 85 ASN A N 1
ATOM 679 C CA . ASN A 1 85 ? -3.230 -9.635 -13.731 1.00 82.31 85 ASN A CA 1
ATOM 680 C C . ASN A 1 85 ? -1.729 -9.947 -13.758 1.00 82.31 85 ASN A C 1
ATOM 682 O O . ASN A 1 85 ? -1.224 -10.525 -14.723 1.00 82.31 85 ASN A O 1
ATOM 686 N N . ASP A 1 86 ? -1.033 -9.551 -12.703 1.00 84.31 86 ASP A N 1
ATOM 687 C CA . ASP A 1 86 ? 0.368 -9.863 -12.481 1.00 84.31 86 ASP A CA 1
ATOM 688 C C . ASP A 1 86 ? 0.441 -10.720 -11.214 1.00 84.31 86 ASP A C 1
ATOM 690 O O . ASP A 1 86 ? 0.337 -10.172 -10.122 1.00 84.31 86 ASP A O 1
ATOM 694 N N . PRO A 1 87 ? 0.570 -12.055 -11.318 1.00 81.12 87 PRO A N 1
ATOM 695 C CA . PRO A 1 87 ? 0.489 -12.944 -10.162 1.00 81.12 87 PRO A CA 1
ATOM 696 C C . PRO A 1 87 ? 1.605 -12.710 -9.138 1.00 81.12 87 PRO A C 1
ATOM 698 O O . PRO A 1 87 ? 1.419 -13.053 -7.972 1.00 81.12 87 PRO A O 1
ATOM 701 N N . GLU A 1 88 ? 2.743 -12.142 -9.550 1.00 81.88 88 GLU A N 1
ATOM 702 C CA . GLU A 1 88 ? 3.831 -11.818 -8.628 1.00 81.88 88 GLU A CA 1
ATOM 703 C C . GLU A 1 88 ? 3.462 -10.619 -7.757 1.00 81.88 88 GLU A C 1
ATOM 705 O O . GLU A 1 88 ? 3.750 -10.642 -6.567 1.00 81.88 88 GLU A O 1
ATOM 710 N N . ILE A 1 89 ? 2.774 -9.616 -8.317 1.00 81.19 89 ILE A N 1
ATOM 711 C CA . ILE A 1 89 ? 2.370 -8.390 -7.609 1.00 81.19 89 ILE A CA 1
ATOM 712 C C . ILE A 1 89 ? 0.992 -8.525 -6.940 1.00 81.19 89 ILE A C 1
ATOM 714 O O . ILE A 1 89 ? 0.782 -8.000 -5.849 1.00 81.19 89 ILE A O 1
ATOM 718 N N . ASP A 1 90 ? 0.064 -9.246 -7.569 1.00 83.00 90 ASP A N 1
ATOM 719 C CA . ASP A 1 90 ? -1.287 -9.525 -7.067 1.00 83.00 90 ASP A CA 1
ATOM 720 C C . ASP A 1 90 ? -1.254 -10.486 -5.857 1.00 83.00 90 ASP A C 1
ATOM 722 O O . ASP A 1 90 ? -2.207 -10.524 -5.077 1.00 83.00 90 ASP A O 1
ATOM 726 N N . GLY A 1 91 ? -0.186 -11.285 -5.722 1.00 76.12 91 GLY A N 1
ATOM 727 C CA . GLY A 1 91 ? 0.020 -12.258 -4.645 1.00 76.12 91 GLY A CA 1
ATOM 728 C C . GLY A 1 91 ? 0.863 -11.773 -3.459 1.00 76.12 91 GLY A C 1
ATOM 729 O O . GLY A 1 91 ? 1.105 -12.584 -2.561 1.00 76.12 91 GLY A O 1
ATOM 730 N N . LEU A 1 92 ? 1.327 -10.512 -3.463 1.00 64.38 92 LEU A N 1
ATOM 731 C CA . LEU A 1 92 ? 1.985 -9.879 -2.304 1.00 64.38 92 LEU A CA 1
ATOM 732 C C . LEU A 1 92 ? 1.066 -9.853 -1.073 1.00 64.38 92 LEU A C 1
ATOM 734 O O . LEU A 1 92 ? 1.602 -10.073 0.037 1.00 64.38 92 LEU A O 1
#

Sequence (92 aa):
MVTPGYDQDPASGVADYTTHQDQAQFEADKRAVYKHPLFPLLALLFERCEQATQSSDNSTSESFNMDIQAFVQHQERDRKPFLINDPEIDGL

Foldseek 3Di:
DDDDPPPPPVVVVVVVVVVVVVVVVVVVLVVLLCPQLCNVLVVVVVVVVVCVVVDVPCPDVVVNVVVVVVSVVVCVVVVHDNGPPDCVNRVD

Radius of gyration: 23.72 Å; chains: 1; bounding box: 78×18×48 Å